Protein AF-A0A6B2V7M6-F1 (afdb_monomer)

Solvent-accessible surface area (backbone atoms only — not comparable to full-atom values): 5279 Å² total; per-residue (Å²): 118,74,70,42,71,27,27,56,43,94,95,37,78,41,80,41,61,84,39,70,93,78,43,96,73,69,60,63,74,60,62,68,31,64,45,99,68,33,40,31,40,38,37,34,79,46,58,92,92,51,92,62,56,56,75,44,80,37,68,44,59,73,65,45,78,76,53,51,78,44,55,46,30,76,38,60,86,60,76,37,71,59,65,84,134

Structure (mmCIF, N/CA/C/O backbone):
data_AF-A0A6B2V7M6-F1
#
_entry.id   AF-A0A6B2V7M6-F1
#
loop_
_atom_site.group_PDB
_atom_site.id
_atom_site.type_symbol
_atom_site.label_atom_id
_atom_site.label_alt_id
_atom_site.label_comp_id
_atom_site.label_asym_id
_atom_site.label_entity_id
_atom_site.label_seq_id
_atom_site.pdbx_PDB_ins_code
_atom_site.Cartn_x
_atom_site.Cartn_y
_atom_site.Cartn_z
_atom_site.occupancy
_atom_site.B_iso_or_equiv
_atom_site.auth_seq_id
_atom_site.auth_comp_id
_atom_site.auth_asym_id
_atom_site.auth_atom_id
_atom_site.pdbx_PDB_model_num
ATOM 1 N N . PRO A 1 1 ? -20.796 -0.434 4.368 1.00 87.44 1 PRO A N 1
ATOM 2 C CA . PRO A 1 1 ? -19.463 0.104 4.734 1.00 87.44 1 PRO A CA 1
ATOM 3 C C . PRO A 1 1 ? -19.366 1.557 4.287 1.00 87.44 1 PRO A C 1
ATOM 5 O O . PRO A 1 1 ? -19.852 1.858 3.200 1.00 87.44 1 PRO A O 1
AT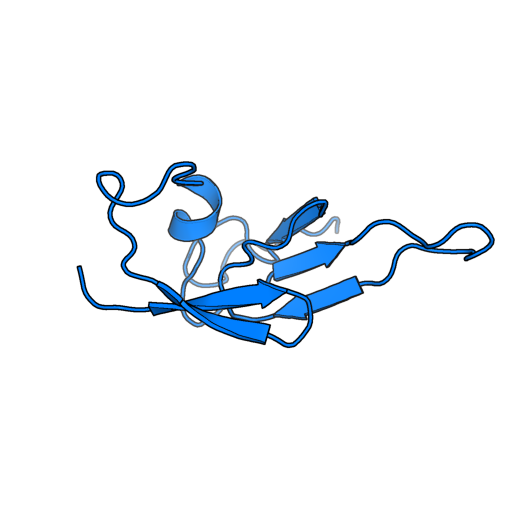OM 8 N N . GLU A 1 2 ? -18.788 2.428 5.110 1.00 93.31 2 GLU A N 1
ATOM 9 C CA . GLU A 1 2 ? -18.572 3.823 4.715 1.00 93.31 2 GLU A CA 1
ATOM 10 C C . GLU A 1 2 ? -17.557 3.905 3.563 1.0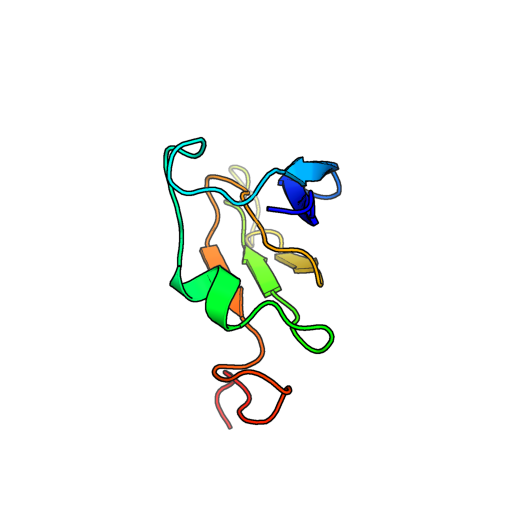0 93.31 2 GLU A C 1
ATOM 12 O O . GLU A 1 2 ? -16.581 3.142 3.565 1.00 93.31 2 GLU A O 1
ATOM 17 N N . PRO A 1 3 ? -17.764 4.790 2.570 1.00 96.19 3 PRO A N 1
ATOM 18 C CA . PRO A 1 3 ? -16.763 5.057 1.550 1.00 96.19 3 PRO A CA 1
ATOM 19 C C . PRO A 1 3 ? -15.448 5.548 2.164 1.00 96.19 3 PRO A C 1
ATOM 21 O O . PRO A 1 3 ? -15.436 6.361 3.086 1.00 96.19 3 PRO A O 1
ATOM 24 N N . VAL A 1 4 ? -14.325 5.092 1.614 1.00 95.56 4 VAL A N 1
ATOM 25 C CA . VAL A 1 4 ? -12.973 5.492 2.030 1.00 95.56 4 VAL A CA 1
ATOM 26 C C . VAL A 1 4 ? -12.177 6.012 0.839 1.00 95.56 4 VAL A C 1
ATOM 28 O O . VAL A 1 4 ? -12.384 5.566 -0.292 1.00 95.56 4 VAL A O 1
ATOM 31 N N . ARG A 1 5 ? -11.254 6.950 1.078 1.00 97.31 5 ARG A N 1
ATOM 32 C CA . ARG A 1 5 ? -10.322 7.416 0.042 1.00 97.31 5 ARG A CA 1
ATOM 33 C C . ARG A 1 5 ? -9.218 6.383 -0.175 1.00 97.31 5 ARG A C 1
ATOM 35 O O . ARG A 1 5 ? -8.636 5.873 0.780 1.00 97.31 5 ARG A O 1
ATOM 42 N N . VAL A 1 6 ? -8.923 6.096 -1.435 1.00 97.00 6 VAL A N 1
ATOM 43 C CA . VAL A 1 6 ? -7.889 5.154 -1.880 1.00 97.00 6 VAL A CA 1
ATOM 44 C C . VAL A 1 6 ? -7.050 5.782 -2.986 1.00 97.00 6 VAL A C 1
ATOM 46 O O . VAL A 1 6 ? -7.520 6.670 -3.697 1.00 97.00 6 VAL A O 1
ATOM 49 N N . LEU A 1 7 ? -5.823 5.297 -3.161 1.00 97.88 7 LEU A N 1
ATOM 50 C CA . LEU A 1 7 ? -4.960 5.704 -4.267 1.00 97.88 7 LEU A CA 1
ATOM 51 C C . LEU A 1 7 ? -5.154 4.741 -5.449 1.00 97.88 7 LEU A C 1
ATOM 53 O O . LEU A 1 7 ? -4.693 3.597 -5.401 1.00 97.88 7 LEU A O 1
ATOM 57 N N . ALA A 1 8 ? -5.839 5.189 -6.501 1.00 95.88 8 ALA A N 1
ATOM 58 C CA . ALA A 1 8 ? -6.147 4.376 -7.681 1.00 95.88 8 ALA A CA 1
ATOM 59 C C . ALA A 1 8 ? -4.988 4.340 -8.694 1.00 95.88 8 ALA A C 1
ATOM 61 O O . ALA A 1 8 ? -4.678 3.286 -9.252 1.00 95.88 8 ALA A O 1
ATOM 62 N N . ALA A 1 9 ? -4.312 5.473 -8.877 1.00 95.12 9 ALA A N 1
ATOM 63 C CA . ALA A 1 9 ? -3.099 5.652 -9.676 1.00 95.12 9 ALA A CA 1
ATOM 64 C C . ALA A 1 9 ? -2.195 6.698 -8.985 1.00 95.12 9 ALA A C 1
ATOM 66 O O . ALA A 1 9 ? -2.636 7.306 -8.007 1.00 95.12 9 ALA A O 1
ATOM 67 N N . PRO A 1 10 ? -0.939 6.922 -9.418 1.00 94.38 10 PRO A N 1
ATOM 68 C CA . PRO A 1 10 ? -0.101 7.971 -8.837 1.00 94.38 10 PRO A CA 1
ATOM 69 C C . PRO A 1 10 ? -0.819 9.328 -8.833 1.00 94.38 10 PRO A C 1
ATOM 71 O O . PRO A 1 10 ? -1.215 9.817 -9.886 1.00 94.38 10 PRO A O 1
ATOM 74 N N . PHE A 1 11 ? -0.993 9.906 -7.640 1.00 95.81 11 PHE A N 1
ATOM 75 C CA . PHE A 1 11 ? -1.718 11.164 -7.398 1.00 95.81 11 PHE A CA 1
ATOM 76 C C . PHE A 1 11 ? -3.208 11.177 -7.807 1.00 95.81 11 PHE A C 1
ATOM 78 O O . PHE A 1 11 ? -3.813 12.242 -7.873 1.00 95.81 11 PHE A O 1
ATOM 85 N N . ASP A 1 12 ? -3.816 10.009 -8.037 1.00 97.81 12 ASP A N 1
ATOM 86 C CA . ASP A 1 12 ? -5.246 9.854 -8.331 1.00 97.81 12 ASP A CA 1
ATOM 87 C C . ASP A 1 12 ? -5.963 9.241 -7.122 1.00 97.81 12 ASP A C 1
ATOM 89 O O . ASP A 1 12 ? -5.897 8.031 -6.867 1.00 97.81 12 ASP A O 1
ATOM 93 N N . GLU A 1 13 ? -6.621 10.105 -6.353 1.00 97.94 13 GLU A N 1
ATOM 94 C CA . GLU A 1 13 ? -7.378 9.738 -5.163 1.00 97.94 13 GLU A CA 1
ATOM 95 C C . GLU A 1 13 ? -8.852 9.529 -5.511 1.00 97.94 13 GLU A C 1
ATOM 97 O O . GLU A 1 13 ? -9.519 10.425 -6.029 1.00 97.94 13 GLU A O 1
ATOM 102 N N . ARG A 1 14 ? -9.393 8.359 -5.167 1.00 97.50 14 ARG A N 1
ATOM 103 C CA . ARG A 1 14 ? -10.789 7.999 -5.445 1.00 97.50 14 ARG A CA 1
ATOM 104 C C . ARG A 1 14 ? -11.493 7.512 -4.193 1.00 97.50 14 ARG A C 1
ATOM 106 O O . ARG A 1 14 ? -10.853 7.076 -3.242 1.00 97.50 14 ARG A O 1
ATOM 113 N N . TRP A 1 15 ? -12.818 7.562 -4.204 1.00 97.31 15 TRP A N 1
ATOM 114 C CA . TRP A 1 15 ? -13.641 6.935 -3.175 1.00 97.31 15 TRP A CA 1
ATOM 115 C C . TRP A 1 15 ? -13.925 5.477 -3.539 1.00 97.31 15 TRP A C 1
ATOM 117 O O . TRP A 1 15 ? -14.220 5.167 -4.693 1.00 97.31 15 TRP A O 1
ATOM 127 N N . LEU A 1 16 ? -13.851 4.590 -2.552 1.00 95.31 16 LEU A N 1
ATOM 128 C CA . LEU A 1 16 ? -14.167 3.169 -2.675 1.00 95.31 16 LEU A CA 1
ATOM 129 C C . LEU A 1 16 ? -15.111 2.756 -1.547 1.00 95.31 16 LEU A C 1
ATOM 131 O O . LEU A 1 16 ? -14.910 3.159 -0.407 1.00 95.31 16 LEU A O 1
ATOM 135 N N . ILE A 1 17 ? -16.084 1.893 -1.842 1.00 95.25 17 ILE A N 1
ATOM 136 C CA . ILE A 1 17 ? -16.826 1.150 -0.817 1.00 95.25 17 ILE A CA 1
ATOM 137 C C . ILE A 1 17 ? -16.043 -0.145 -0.533 1.00 95.25 17 ILE A C 1
ATOM 139 O O . ILE A 1 17 ? -16.015 -1.019 -1.402 1.00 95.25 17 ILE A O 1
ATOM 143 N N . PRO A 1 18 ? -15.389 -0.303 0.637 1.00 92.44 18 PRO A N 1
ATOM 144 C CA . PRO A 1 18 ? -14.525 -1.449 0.923 1.00 92.44 18 PRO A CA 1
ATOM 145 C C . PRO A 1 18 ? -15.351 -2.676 1.353 1.00 92.44 18 PRO A C 1
ATOM 147 O O . PRO A 1 18 ? -15.261 -3.152 2.483 1.00 92.44 18 PRO A O 1
ATOM 150 N N . ASP A 1 19 ? -16.206 -3.171 0.458 1.00 92.88 19 ASP A N 1
ATOM 151 C CA . ASP A 1 19 ? -17.040 -4.358 0.661 1.00 92.88 19 ASP A CA 1
ATOM 152 C C . ASP A 1 19 ? -16.551 -5.500 -0.237 1.00 92.88 19 ASP A C 1
ATOM 154 O O . ASP A 1 19 ? -16.509 -5.348 -1.456 1.00 92.88 19 ASP A O 1
ATOM 158 N N . HIS A 1 20 ? -16.218 -6.657 0.343 1.00 91.06 20 HIS A N 1
ATOM 159 C CA . HIS A 1 20 ? -15.726 -7.826 -0.403 1.00 91.06 20 HIS A CA 1
ATOM 160 C C . HIS A 1 20 ? -16.737 -8.381 -1.421 1.00 91.06 20 HIS A C 1
ATOM 162 O O . HIS A 1 20 ? -16.349 -9.122 -2.316 1.00 91.06 20 HIS A O 1
ATOM 168 N N . ARG A 1 21 ? -18.024 -8.034 -1.295 1.00 91.75 21 ARG A N 1
ATOM 169 C CA . ARG A 1 21 ? -19.067 -8.396 -2.267 1.00 91.75 21 ARG A CA 1
ATOM 170 C C . ARG A 1 21 ? -19.062 -7.483 -3.496 1.00 91.75 21 ARG A C 1
ATOM 172 O O . ARG A 1 21 ? -19.689 -7.819 -4.493 1.00 91.75 21 ARG A O 1
ATOM 179 N N . LEU A 1 22 ? -18.407 -6.322 -3.402 1.00 91.62 22 LEU A N 1
ATOM 180 C CA . LEU A 1 22 ? -18.371 -5.280 -4.433 1.00 91.62 22 LEU A CA 1
ATOM 181 C C . LEU A 1 22 ? -16.993 -5.128 -5.094 1.00 91.62 22 LEU A C 1
ATOM 183 O O . LEU A 1 22 ? -16.892 -4.462 -6.121 1.00 91.62 22 LEU A O 1
ATOM 187 N N . ILE A 1 23 ? -15.940 -5.711 -4.513 1.00 89.75 23 ILE A N 1
ATOM 188 C CA . ILE A 1 23 ? -14.564 -5.636 -5.024 1.00 89.75 23 ILE A CA 1
ATOM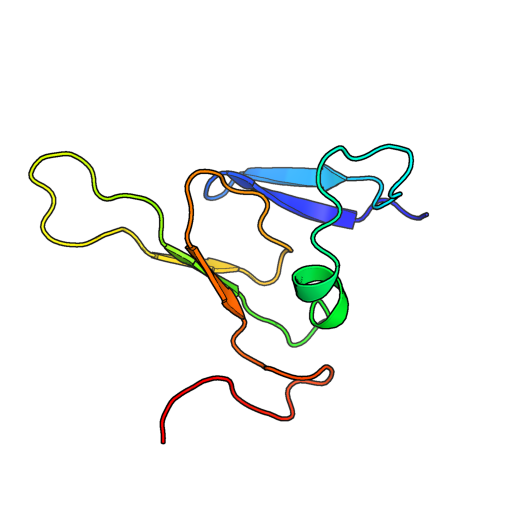 189 C C . ILE A 1 23 ? -14.072 -7.017 -5.457 1.00 89.75 23 ILE A C 1
ATOM 191 O O . ILE A 1 23 ? -14.292 -8.015 -4.778 1.00 89.75 23 ILE A O 1
ATOM 195 N N . ASP A 1 24 ? -13.355 -7.057 -6.573 1.00 88.50 24 ASP A N 1
ATOM 196 C CA . ASP A 1 24 ? -12.771 -8.264 -7.163 1.00 88.50 24 ASP A CA 1
ATOM 197 C C . ASP A 1 24 ? -11.491 -8.727 -6.438 1.00 88.50 24 ASP A C 1
ATOM 199 O O . ASP A 1 24 ? -11.171 -9.915 -6.411 1.00 88.50 24 ASP A O 1
ATOM 203 N N . ALA A 1 25 ? -10.765 -7.799 -5.806 1.00 85.94 25 ALA A N 1
ATOM 204 C CA .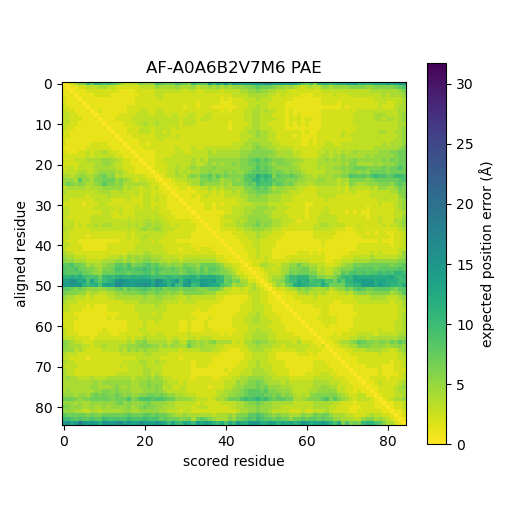 ALA A 1 25 ? -9.549 -8.072 -5.047 1.00 85.94 25 ALA A CA 1
ATOM 205 C C . ALA A 1 25 ? -9.573 -7.403 -3.663 1.00 85.94 25 ALA A C 1
ATOM 207 O O . ALA A 1 25 ? -9.209 -6.237 -3.506 1.00 85.94 25 ALA A O 1
ATOM 208 N N . ALA A 1 26 ? -9.921 -8.174 -2.629 1.00 85.50 26 ALA A N 1
ATOM 209 C CA . ALA A 1 26 ? -10.122 -7.649 -1.276 1.00 85.50 26 ALA A CA 1
ATOM 210 C C . ALA A 1 26 ? -8.852 -7.130 -0.574 1.00 85.50 26 ALA A C 1
ATOM 212 O O . ALA A 1 26 ? -8.947 -6.227 0.248 1.00 85.50 26 ALA A O 1
ATOM 213 N N . ARG A 1 27 ? -7.663 -7.674 -0.883 1.00 89.38 27 ARG A N 1
ATOM 214 C CA . ARG A 1 27 ? -6.357 -7.282 -0.292 1.00 89.38 27 ARG A CA 1
ATOM 215 C C . ARG A 1 27 ? -6.380 -7.082 1.245 1.00 89.38 27 ARG A C 1
ATOM 217 O O . ARG A 1 27 ? -5.910 -6.049 1.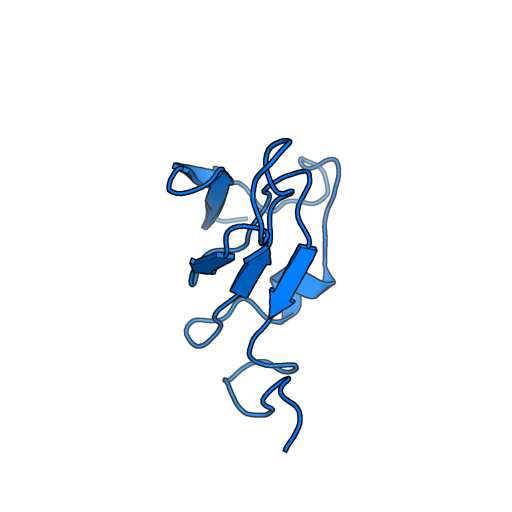727 1.00 89.38 27 ARG A O 1
ATOM 224 N N . PRO A 1 28 ? -6.881 -8.054 2.031 1.00 91.88 28 PRO A N 1
ATOM 225 C CA . PRO A 1 28 ? -7.155 -7.880 3.466 1.00 91.88 28 PRO A CA 1
ATOM 226 C C . PRO A 1 28 ? -5.933 -7.441 4.287 1.00 91.88 28 PRO A C 1
ATOM 228 O O . PRO A 1 28 ? -6.068 -6.697 5.254 1.00 91.88 28 PRO A O 1
ATOM 231 N N . GLU A 1 29 ? -4.735 -7.855 3.875 1.00 91.19 29 GLU A N 1
ATOM 232 C CA . GLU A 1 29 ? -3.469 -7.510 4.528 1.00 91.19 29 GLU A CA 1
ATOM 233 C C . GLU A 1 29 ? -3.165 -6.006 4.512 1.00 91.19 29 GLU A C 1
ATOM 235 O O . GLU A 1 29 ? -2.693 -5.466 5.510 1.00 91.19 29 GLU A O 1
ATOM 240 N N . LEU A 1 30 ? -3.476 -5.308 3.411 1.00 92.69 30 LEU A N 1
ATOM 241 C CA . LEU A 1 30 ? -3.260 -3.860 3.313 1.00 92.69 30 LEU A CA 1
ATOM 242 C C . LEU A 1 30 ? -4.244 -3.098 4.195 1.00 92.69 30 LEU A C 1
ATOM 244 O O . LEU A 1 30 ? -3.852 -2.173 4.900 1.00 92.69 30 LEU A O 1
ATOM 248 N N . TRP A 1 31 ? -5.508 -3.523 4.192 1.00 93.69 31 TRP A N 1
ATOM 249 C CA . TRP A 1 31 ? -6.555 -2.911 5.006 1.00 93.69 31 TRP A CA 1
ATOM 250 C C . TRP A 1 31 ? -6.313 -3.092 6.498 1.00 93.69 31 TRP A C 1
ATOM 252 O O . TRP A 1 31 ? -6.572 -2.172 7.267 1.00 93.69 31 TRP A O 1
ATOM 262 N N . ARG A 1 32 ? -5.766 -4.241 6.917 1.00 92.88 32 ARG A N 1
ATOM 263 C CA . ARG A 1 32 ? -5.504 -4.512 8.336 1.00 92.88 32 ARG A CA 1
ATOM 264 C C . ARG A 1 32 ? -4.579 -3.478 8.968 1.00 92.88 32 ARG A C 1
ATOM 266 O O . ARG A 1 32 ? -4.705 -3.225 10.158 1.00 92.88 32 ARG A O 1
ATOM 273 N N . VAL A 1 33 ? -3.664 -2.904 8.190 1.00 95.62 33 VAL A N 1
ATOM 274 C CA . VAL A 1 33 ? -2.668 -1.941 8.672 1.00 95.62 33 VAL A CA 1
ATOM 275 C C . VAL A 1 33 ? -2.955 -0.501 8.241 1.00 95.62 33 VAL A C 1
ATOM 277 O O . VAL A 1 33 ? -2.123 0.356 8.498 1.00 95.62 33 VAL A O 1
ATOM 280 N N . ALA A 1 34 ? -4.086 -0.220 7.586 1.00 95.25 34 ALA A N 1
ATOM 281 C CA . ALA A 1 34 ? -4.427 1.089 7.019 1.00 95.25 34 ALA A CA 1
ATOM 282 C C . ALA A 1 34 ? -5.061 2.049 8.045 1.00 95.25 34 ALA A C 1
ATOM 284 O O . ALA A 1 34 ? -6.157 2.568 7.836 1.00 95.25 34 ALA A O 1
ATOM 285 N N . ASP A 1 35 ? -4.394 2.258 9.178 1.00 94.31 35 ASP A N 1
ATOM 286 C CA . ASP A 1 35 ? -4.810 3.264 10.158 1.00 94.31 35 ASP A CA 1
ATOM 287 C C . ASP A 1 35 ? -4.186 4.644 9.887 1.00 94.31 35 ASP A C 1
ATOM 289 O O . ASP A 1 35 ? -3.380 4.823 8.975 1.00 94.31 35 ASP A O 1
ATOM 293 N N . ALA A 1 36 ? -4.542 5.630 10.715 1.00 94.75 36 ALA A N 1
ATOM 294 C CA . ALA A 1 36 ? -4.110 7.020 10.572 1.00 94.75 36 ALA A CA 1
ATOM 295 C C . ALA A 1 36 ? -2.586 7.247 10.652 1.00 94.75 36 ALA A C 1
ATOM 297 O O . ALA A 1 36 ? -2.124 8.343 10.340 1.00 94.75 36 ALA A O 1
ATOM 298 N N . ARG A 1 37 ? -1.799 6.261 11.100 1.00 95.81 37 ARG A N 1
ATOM 299 C CA . ARG A 1 37 ? -0.334 6.349 11.178 1.00 95.81 37 ARG A CA 1
ATOM 300 C C . ARG A 1 37 ? 0.363 5.655 10.020 1.00 95.81 37 ARG A C 1
ATOM 302 O O . ARG A 1 37 ? 1.577 5.789 9.894 1.00 95.81 37 ARG A O 1
ATOM 309 N N . GLN A 1 38 ? -0.356 4.892 9.207 1.00 97.38 38 GLN A N 1
ATOM 310 C CA . GLN A 1 38 ? 0.273 4.104 8.167 1.00 97.38 38 GLN A CA 1
ATOM 311 C C . GLN A 1 38 ? 0.728 4.958 6.986 1.00 97.38 38 GLN A C 1
ATOM 313 O O . GLN A 1 38 ? 0.042 5.877 6.543 1.00 97.38 38 GLN A O 1
ATOM 318 N N . VAL A 1 39 ? 1.882 4.580 6.439 1.00 97.44 39 VAL A N 1
ATOM 319 C CA . VAL A 1 39 ? 2.375 5.055 5.149 1.00 97.44 39 VAL A CA 1
ATOM 320 C C . VAL A 1 39 ? 2.729 3.840 4.302 1.00 97.44 39 VAL A C 1
ATOM 322 O O . VAL A 1 39 ? 3.351 2.891 4.777 1.00 97.44 39 VAL A O 1
ATOM 325 N N . PHE A 1 40 ? 2.343 3.861 3.036 1.00 97.88 40 PHE A N 1
ATOM 326 C CA . PHE A 1 40 ? 2.705 2.860 2.047 1.00 97.88 40 PHE A CA 1
ATOM 327 C C . PHE A 1 40 ? 3.707 3.457 1.066 1.00 97.88 40 PHE A C 1
ATOM 329 O O . PHE A 1 40 ? 3.501 4.559 0.560 1.00 97.88 40 PHE A O 1
ATOM 336 N N . VAL A 1 41 ? 4.759 2.703 0.754 1.00 97.75 41 VAL A N 1
ATOM 337 C CA . VAL A 1 41 ? 5.610 2.957 -0.410 1.00 97.75 41 VAL A CA 1
ATOM 338 C C . VAL A 1 41 ? 5.082 2.135 -1.578 1.00 97.75 41 VAL A C 1
ATOM 340 O O . VAL A 1 41 ? 4.971 0.909 -1.488 1.00 97.75 41 VAL A O 1
ATOM 343 N N . VAL A 1 42 ? 4.767 2.814 -2.673 1.00 97.88 42 VAL A N 1
ATOM 344 C CA . VAL A 1 42 ? 4.336 2.231 -3.941 1.00 97.88 42 VAL A CA 1
ATOM 345 C C . VAL A 1 42 ? 5.489 2.340 -4.929 1.00 97.88 42 VAL A C 1
ATOM 347 O O . VAL A 1 42 ? 5.903 3.439 -5.284 1.00 97.88 42 VAL A O 1
ATOM 350 N N . GLU A 1 43 ? 6.003 1.200 -5.371 1.00 96.81 43 GLU A N 1
ATOM 351 C CA . GLU A 1 43 ? 7.016 1.089 -6.422 1.00 96.81 43 GLU A CA 1
ATOM 352 C C . GLU A 1 43 ? 6.324 0.642 -7.711 1.00 96.81 43 GLU A C 1
ATOM 354 O O . GLU A 1 43 ? 5.775 -0.463 -7.773 1.00 96.81 43 GLU A O 1
ATOM 359 N N . THR A 1 44 ? 6.315 1.504 -8.727 1.00 94.81 44 THR A N 1
ATOM 360 C CA . THR A 1 44 ? 5.751 1.176 -10.051 1.00 94.81 44 THR A CA 1
ATOM 361 C C . THR A 1 44 ? 6.873 0.825 -11.031 1.00 94.81 44 THR A C 1
ATOM 363 O O . THR A 1 44 ? 8.011 1.243 -10.812 1.00 94.81 44 THR A O 1
ATOM 366 N N . PRO A 1 45 ? 6.617 0.024 -12.083 1.00 92.81 45 PRO A N 1
ATOM 367 C CA . PRO A 1 45 ? 7.660 -0.345 -13.032 1.00 92.81 45 PRO A CA 1
ATOM 368 C C . PRO A 1 45 ? 8.352 0.870 -13.646 1.00 92.81 45 PRO A C 1
ATOM 370 O O . PRO A 1 45 ? 7.705 1.838 -14.042 1.00 92.81 45 PRO A O 1
ATOM 373 N N . ALA A 1 46 ? 9.676 0.783 -13.749 1.00 90.88 46 ALA A N 1
ATOM 374 C CA . ALA A 1 46 ? 10.470 1.754 -14.481 1.00 90.88 46 ALA A CA 1
ATOM 375 C C . ALA A 1 46 ? 10.078 1.744 -15.967 1.00 90.88 46 ALA A C 1
ATOM 377 O O . ALA A 1 46 ? 9.841 0.682 -16.552 1.00 90.88 46 ALA A O 1
ATOM 378 N N . ALA A 1 47 ? 10.041 2.924 -16.585 1.00 87.44 47 ALA A N 1
ATOM 379 C CA . ALA A 1 47 ? 9.945 3.021 -18.035 1.00 87.44 47 ALA A CA 1
ATOM 380 C C . ALA A 1 47 ? 11.200 2.405 -18.690 1.00 87.44 47 ALA A C 1
ATOM 382 O O . ALA A 1 47 ? 12.276 2.423 -18.083 1.00 87.44 47 ALA A O 1
ATOM 383 N N . PRO A 1 48 ? 11.110 1.885 -19.926 1.00 88.75 48 PRO A N 1
ATOM 384 C CA . PRO A 1 48 ? 12.286 1.428 -20.659 1.00 88.75 48 PRO A CA 1
ATOM 385 C C . PRO A 1 48 ? 13.368 2.516 -20.705 1.00 88.75 48 PRO A C 1
ATOM 387 O O . PRO A 1 48 ? 13.090 3.658 -21.062 1.00 88.75 48 PRO A O 1
ATOM 390 N N . GLY A 1 49 ? 14.597 2.170 -20.316 1.00 87.81 49 GLY A N 1
ATOM 391 C CA . GLY A 1 49 ? 15.721 3.112 -20.256 1.00 87.81 49 GLY A CA 1
ATOM 392 C C . GLY A 1 49 ? 15.790 3.976 -18.989 1.00 87.81 49 GLY A C 1
ATOM 393 O O . GLY A 1 49 ? 16.763 4.708 -18.822 1.00 87.81 49 GLY A O 1
ATOM 394 N N . ALA A 1 50 ? 14.822 3.880 -18.072 1.00 86.38 50 ALA A N 1
ATOM 395 C CA . ALA A 1 50 ? 14.925 4.511 -16.758 1.00 86.38 50 ALA A CA 1
ATOM 396 C C . ALA A 1 50 ? 15.791 3.663 -15.809 1.00 86.38 50 ALA A C 1
ATOM 398 O O . ALA A 1 50 ? 15.670 2.440 -15.756 1.00 86.38 50 ALA A O 1
ATOM 399 N N . GLY A 1 51 ? 16.666 4.325 -15.045 1.00 83.56 51 GLY A N 1
ATOM 400 C CA . GLY A 1 51 ? 17.636 3.650 -14.177 1.00 83.56 51 GLY A CA 1
ATOM 401 C C . GLY A 1 51 ? 17.045 3.020 -12.912 1.00 83.56 51 GLY A C 1
ATOM 402 O O . GLY A 1 51 ? 17.597 2.040 -12.423 1.00 83.56 51 GLY A O 1
ATOM 403 N N . GLN A 1 52 ? 15.951 3.562 -12.366 1.00 88.44 52 GLN A N 1
ATOM 404 C CA . GLN A 1 52 ? 15.303 3.065 -11.145 1.00 88.44 52 GLN A CA 1
ATOM 405 C C . GLN A 1 52 ? 13.774 3.204 -11.233 1.00 88.44 52 GLN A C 1
ATOM 407 O O . GLN A 1 52 ? 13.287 4.129 -11.893 1.00 88.44 52 GLN A O 1
ATOM 412 N N . PRO A 1 53 ? 13.004 2.316 -10.575 1.00 92.12 53 PRO A N 1
ATOM 413 C CA . PRO A 1 53 ? 11.554 2.435 -10.515 1.00 92.12 53 PRO A CA 1
ATOM 414 C C . PRO A 1 53 ? 11.138 3.658 -9.682 1.00 92.12 53 PRO A C 1
ATOM 416 O O . PRO A 1 53 ? 11.710 3.899 -8.614 1.00 92.12 53 PRO A O 1
ATOM 419 N N . PRO A 1 54 ? 10.136 4.433 -10.126 1.00 94.12 54 PRO A N 1
ATOM 420 C CA . PRO A 1 54 ? 9.633 5.547 -9.340 1.00 94.12 54 PRO A CA 1
ATOM 421 C C . PRO A 1 54 ? 8.907 5.053 -8.082 1.00 94.12 54 PRO A C 1
ATOM 423 O O . PRO A 1 54 ? 8.185 4.047 -8.097 1.00 94.12 54 PRO A O 1
AT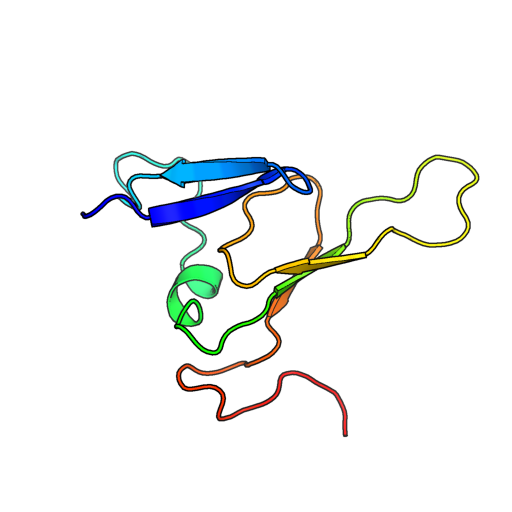OM 426 N N . LEU A 1 55 ? 9.093 5.808 -6.998 1.00 95.88 55 LEU A N 1
ATOM 427 C CA . LEU A 1 55 ? 8.514 5.554 -5.684 1.00 95.88 55 LEU A CA 1
ATOM 428 C C . LEU A 1 55 ? 7.513 6.653 -5.322 1.00 95.88 55 LEU A C 1
ATOM 430 O O . LEU A 1 55 ? 7.785 7.836 -5.517 1.00 95.88 55 LEU A O 1
ATOM 434 N N . LEU A 1 56 ? 6.385 6.260 -4.735 1.00 97.56 56 LEU A N 1
ATOM 435 C CA . LEU A 1 56 ? 5.394 7.165 -4.158 1.00 97.56 56 LEU A CA 1
ATOM 436 C C . LEU A 1 56 ? 5.098 6.752 -2.716 1.00 97.56 56 LEU A C 1
ATOM 438 O O . LEU A 1 56 ? 4.741 5.603 -2.465 1.00 97.56 56 LEU A O 1
ATOM 442 N N . ALA A 1 57 ? 5.217 7.692 -1.780 1.00 98.06 57 ALA A N 1
ATOM 443 C CA . ALA A 1 57 ? 4.743 7.523 -0.412 1.00 98.06 57 ALA A CA 1
ATOM 444 C C . ALA A 1 57 ? 3.306 8.053 -0.290 1.00 98.06 57 ALA A C 1
ATOM 446 O O . ALA A 1 57 ? 3.002 9.139 -0.780 1.00 98.06 57 ALA A O 1
ATOM 447 N N . THR A 1 58 ? 2.418 7.302 0.359 1.00 98.12 58 THR A N 1
ATOM 448 C CA . THR A 1 58 ? 1.018 7.706 0.563 1.00 98.12 58 THR A CA 1
ATOM 449 C C . THR A 1 58 ? 0.467 7.178 1.884 1.00 98.12 58 THR A C 1
ATOM 451 O O . THR A 1 58 ? 0.860 6.103 2.330 1.00 98.12 58 THR A O 1
ATOM 454 N N . SER A 1 59 ? -0.459 7.909 2.503 1.00 97.06 59 SER A N 1
ATOM 455 C CA . SER A 1 59 ? -1.258 7.424 3.637 1.00 97.06 59 SER A CA 1
ATOM 456 C C . SER A 1 59 ? -2.533 6.689 3.205 1.00 97.06 59 SER A C 1
ATOM 458 O O . SER A 1 59 ? -3.211 6.089 4.035 1.00 97.06 59 SER A O 1
ATOM 460 N N . LEU A 1 60 ? -2.879 6.712 1.914 1.00 97.69 60 LEU A N 1
ATOM 461 C CA . LEU A 1 60 ? -4.056 6.024 1.386 1.00 97.69 60 LEU A CA 1
ATOM 462 C C . LEU A 1 60 ? -3.745 4.573 1.043 1.00 97.69 60 LEU A C 1
ATOM 464 O O . LEU A 1 60 ? -2.631 4.248 0.636 1.00 97.69 60 LEU A O 1
ATOM 468 N N . VAL A 1 61 ? -4.759 3.706 1.105 1.00 96.69 61 VAL A N 1
ATOM 469 C CA . VAL A 1 61 ? -4.629 2.322 0.632 1.00 96.69 61 VAL A CA 1
ATOM 470 C C . VAL A 1 61 ? -4.370 2.322 -0.880 1.00 96.69 61 VAL A C 1
ATOM 472 O O . VAL A 1 61 ? -5.219 2.802 -1.639 1.00 96.69 61 VAL A O 1
ATOM 475 N N . PRO A 1 62 ? -3.224 1.793 -1.350 1.00 97.38 62 PRO A N 1
ATOM 476 C CA . PRO A 1 62 ? -2.879 1.833 -2.760 1.00 97.38 62 PRO A CA 1
ATOM 477 C C . PRO A 1 62 ? -3.464 0.644 -3.521 1.00 97.38 62 PRO A C 1
ATOM 479 O O . PRO A 1 62 ? -3.213 -0.523 -3.210 1.00 97.38 62 PRO A O 1
ATOM 482 N N . LEU A 1 63 ? -4.210 0.952 -4.578 1.00 95.12 63 LEU A N 1
ATOM 483 C CA . LEU A 1 63 ? -4.782 -0.017 -5.514 1.00 95.12 63 LEU A CA 1
ATOM 484 C C . LEU A 1 63 ? -4.041 -0.060 -6.854 1.00 95.12 63 LEU A C 1
ATOM 486 O O . LEU A 1 63 ? -4.388 -0.881 -7.701 1.00 95.12 63 LEU A O 1
ATOM 490 N N . VAL A 1 64 ? -2.990 0.753 -7.001 1.00 94.25 64 VAL A N 1
ATOM 491 C CA . VAL A 1 64 ? -2.146 0.881 -8.197 1.00 94.25 64 VAL A CA 1
ATOM 492 C C . VAL A 1 64 ? -1.679 -0.4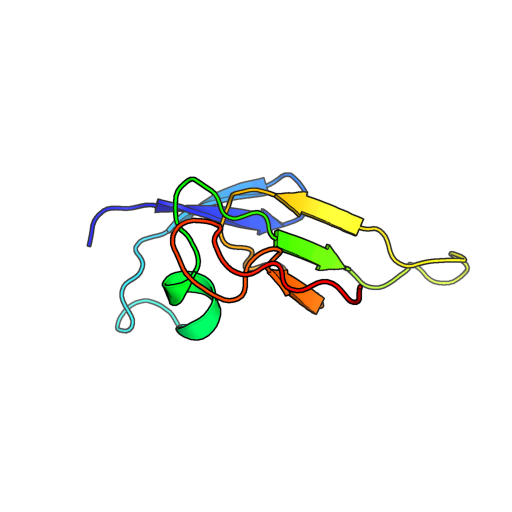85 -8.716 1.00 94.25 64 VAL A C 1
ATOM 494 O O . VAL A 1 64 ? -1.242 -1.356 -7.951 1.00 94.25 64 VAL A O 1
ATOM 497 N N . ARG A 1 65 ? -1.775 -0.682 -10.036 1.00 90.12 65 ARG A N 1
ATOM 498 C CA . ARG A 1 65 ? -1.328 -1.888 -10.743 1.00 90.12 65 ARG A CA 1
ATOM 499 C C . ARG A 1 65 ? -0.716 -1.520 -12.103 1.00 90.12 65 ARG A C 1
ATOM 501 O O . ARG A 1 65 ? -1.304 -0.697 -12.795 1.00 90.12 65 ARG A O 1
ATOM 508 N N . PRO A 1 66 ? 0.389 -2.167 -12.519 1.00 92.31 66 PRO A N 1
ATOM 509 C CA . PRO A 1 66 ? 1.283 -3.002 -11.707 1.00 92.31 66 PRO A CA 1
ATOM 510 C C . PRO A 1 66 ? 2.055 -2.162 -10.669 1.00 92.31 66 PRO A C 1
ATOM 512 O O . PRO A 1 66 ? 2.530 -1.076 -10.983 1.00 92.31 66 PRO A O 1
ATOM 515 N N . ALA A 1 67 ? 2.183 -2.657 -9.433 1.00 94.44 67 ALA A N 1
ATOM 516 C CA . ALA A 1 67 ? 2.999 -2.019 -8.395 1.00 94.44 67 ALA A CA 1
ATOM 517 C C . ALA A 1 67 ? 3.389 -3.007 -7.286 1.00 94.44 67 ALA A C 1
ATOM 519 O O . ALA A 1 67 ? 2.626 -3.928 -6.972 1.00 94.44 67 ALA A O 1
ATOM 520 N N . ARG A 1 68 ? 4.546 -2.784 -6.652 1.00 95.44 68 ARG A N 1
ATOM 521 C CA . ARG A 1 68 ? 4.897 -3.387 -5.358 1.00 95.44 68 ARG A CA 1
ATOM 522 C C . ARG A 1 68 ? 4.540 -2.404 -4.250 1.00 95.44 68 ARG A C 1
ATOM 524 O O . ARG A 1 68 ? 4.869 -1.227 -4.334 1.00 95.44 68 ARG A O 1
ATOM 531 N N . ILE A 1 69 ? 3.869 -2.897 -3.215 1.00 96.38 69 ILE A N 1
ATOM 532 C CA . ILE A 1 69 ? 3.395 -2.084 -2.092 1.00 96.38 69 ILE A CA 1
ATOM 533 C C . ILE A 1 69 ? 4.134 -2.537 -0.837 1.00 96.38 69 ILE A C 1
ATOM 535 O O . ILE A 1 69 ? 4.113 -3.723 -0.508 1.00 96.38 69 ILE A O 1
ATOM 539 N N . ARG A 1 70 ? 4.778 -1.599 -0.140 1.00 96.00 70 ARG A N 1
ATOM 540 C CA . ARG A 1 70 ? 5.496 -1.846 1.115 1.00 96.00 70 ARG A CA 1
ATOM 541 C C . ARG A 1 70 ? 4.901 -0.970 2.226 1.00 96.00 70 ARG A C 1
ATOM 543 O O . ARG A 1 70 ? 5.088 0.245 2.178 1.00 96.00 70 ARG A O 1
ATOM 550 N N . PRO A 1 71 ? 4.168 -1.538 3.200 1.00 97.06 71 PRO A N 1
ATOM 551 C CA . PRO A 1 71 ? 3.713 -0.782 4.365 1.00 97.06 71 PRO A CA 1
ATOM 552 C C . PRO A 1 71 ? 4.902 -0.427 5.264 1.00 97.06 71 PRO A C 1
ATOM 554 O O . PRO A 1 71 ? 5.783 -1.267 5.464 1.00 97.06 71 PRO A O 1
ATOM 557 N N . LEU A 1 72 ? 4.906 0.788 5.817 1.00 97.25 72 LEU A N 1
ATOM 558 C CA . LEU A 1 72 ? 5.930 1.269 6.744 1.00 97.25 72 LEU A CA 1
ATOM 559 C C . LEU A 1 72 ? 5.842 0.565 8.098 1.00 97.25 72 LEU A C 1
ATOM 561 O O . LEU A 1 72 ? 6.874 0.289 8.696 1.00 97.25 72 LEU A O 1
ATOM 565 N N . TYR A 1 73 ? 4.639 0.243 8.576 1.00 96.69 73 TYR A N 1
ATOM 566 C CA . TYR A 1 73 ? 4.433 -0.480 9.832 1.00 96.69 73 TYR A CA 1
ATOM 567 C C . TYR A 1 73 ? 3.797 -1.852 9.596 1.00 96.69 73 TYR A C 1
ATOM 569 O O . TYR A 1 73 ? 2.824 -1.965 8.850 1.00 96.69 73 TYR A O 1
ATOM 577 N N . ARG A 1 74 ? 4.309 -2.895 10.263 1.00 93.69 74 ARG A N 1
ATOM 578 C CA . ARG A 1 74 ? 3.771 -4.270 10.194 1.00 93.69 74 ARG A CA 1
ATOM 579 C C . ARG A 1 74 ? 2.483 -4.446 10.990 1.00 93.69 74 ARG A C 1
ATOM 581 O O . ARG A 1 74 ? 1.688 -5.333 10.690 1.00 93.69 74 ARG A O 1
ATOM 588 N N . ARG A 1 75 ? 2.292 -3.623 12.024 1.00 92.81 75 ARG A N 1
ATOM 589 C CA . ARG A 1 75 ? 1.129 -3.661 12.914 1.00 92.81 75 ARG A CA 1
ATOM 590 C C . ARG A 1 75 ? 0.429 -2.309 12.981 1.00 92.81 75 ARG A C 1
ATOM 592 O O . ARG A 1 75 ? 1.109 -1.280 12.916 1.00 92.81 75 ARG A O 1
ATOM 599 N N . PRO A 1 76 ? -0.888 -2.314 13.240 1.00 93.00 76 PRO A N 1
ATOM 600 C CA . PRO A 1 76 ? -1.621 -1.097 13.538 1.00 93.00 76 PRO A CA 1
ATOM 601 C C . PRO A 1 76 ? -1.056 -0.319 14.733 1.00 93.00 76 PRO A C 1
ATOM 603 O O . PRO A 1 76 ? -0.493 -0.877 15.688 1.00 93.00 76 PRO A O 1
ATOM 606 N N . GLY A 1 77 ? -1.258 0.989 14.695 1.00 93.56 77 GLY A N 1
ATOM 607 C CA . GLY A 1 77 ? -0.843 1.964 15.689 1.00 93.56 77 GLY A CA 1
ATOM 608 C C . GLY A 1 77 ? 0.580 2.480 15.491 1.00 93.56 77 GLY A C 1
ATOM 609 O O . GLY A 1 77 ? 1.065 3.202 16.361 1.00 93.56 77 GLY A O 1
ATOM 610 N N . GLY A 1 78 ? 1.254 2.130 14.391 1.00 90.81 78 GLY A N 1
ATOM 611 C CA . GLY A 1 78 ? 2.602 2.619 14.085 1.00 90.81 78 GLY A CA 1
ATOM 612 C C . GLY A 1 78 ? 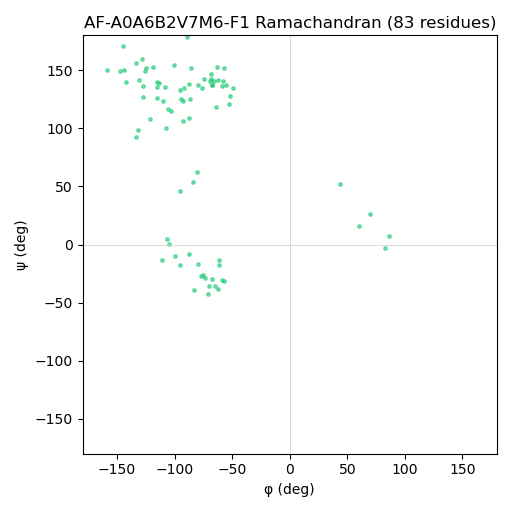3.701 2.062 14.998 1.00 90.81 78 GLY A C 1
ATOM 613 O O . GLY A 1 78 ? 4.699 2.729 15.248 1.00 90.81 78 GLY A O 1
ATOM 614 N N . ARG A 1 79 ? 3.492 0.871 15.573 1.00 87.56 79 ARG A N 1
ATOM 615 C CA . ARG A 1 79 ? 4.325 0.352 16.677 1.00 87.56 79 ARG A CA 1
ATOM 616 C C . ARG A 1 79 ? 5.464 -0.567 16.253 1.00 87.56 79 ARG A C 1
ATOM 618 O O . ARG A 1 79 ? 6.367 -0.805 17.041 1.00 87.56 79 ARG A O 1
ATOM 625 N N . GLU A 1 80 ? 5.412 -1.106 15.041 1.00 93.88 80 GLU A N 1
ATOM 626 C CA . GLU A 1 80 ? 6.400 -2.071 14.555 1.00 93.88 80 GLU A CA 1
ATOM 627 C C . GLU A 1 80 ? 6.851 -1.673 13.145 1.00 93.88 80 GLU A C 1
ATOM 629 O O . GLU A 1 80 ? 6.173 -2.031 12.176 1.00 93.88 80 GLU A O 1
ATOM 634 N N . PRO A 1 81 ? 7.939 -0.889 13.008 1.00 9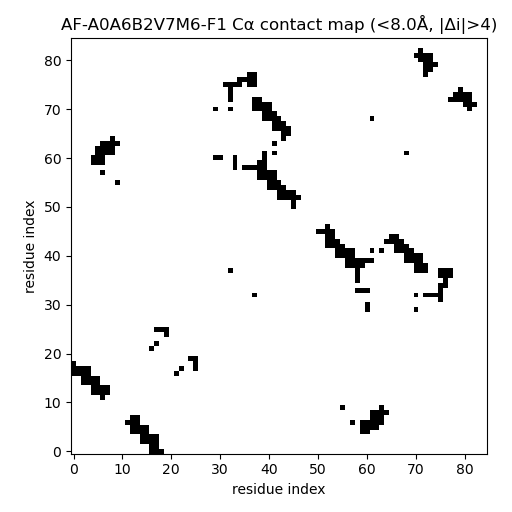4.44 81 PRO A N 1
ATOM 635 C CA . PRO A 1 81 ? 8.475 -0.510 11.707 1.00 94.44 81 PRO A CA 1
ATOM 636 C C . PRO A 1 81 ? 8.857 -1.735 10.870 1.00 94.44 81 PRO A C 1
ATOM 638 O O . PRO A 1 81 ? 9.476 -2.685 11.347 1.00 94.44 81 PRO A O 1
ATOM 641 N N . ASN A 1 82 ? 8.502 -1.698 9.594 1.00 93.56 82 ASN A N 1
ATOM 642 C CA . ASN A 1 82 ? 8.804 -2.706 8.591 1.00 93.56 82 ASN A CA 1
ATOM 643 C C . ASN A 1 82 ? 10.066 -2.334 7.796 1.00 93.56 82 ASN A C 1
ATOM 645 O O . ASN A 1 82 ? 10.084 -2.378 6.567 1.00 93.56 82 ASN A O 1
ATOM 649 N N . LEU A 1 83 ? 11.108 -1.921 8.510 1.00 89.44 83 LEU A N 1
ATOM 650 C CA . LEU A 1 83 ? 12.413 -1.567 7.960 1.00 89.44 83 LEU A CA 1
ATOM 651 C C . LEU A 1 83 ? 13.466 -2.501 8.563 1.00 89.44 83 LEU A C 1
ATOM 653 O O . LEU A 1 83 ? 13.269 -3.035 9.659 1.00 89.44 83 LEU A O 1
ATOM 657 N N . ALA A 1 84 ? 14.554 -2.736 7.831 1.00 88.19 84 ALA A N 1
ATOM 658 C CA . ALA A 1 84 ? 15.735 -3.348 8.427 1.00 88.19 84 ALA A CA 1
ATOM 659 C C . ALA A 1 84 ? 16.370 -2.352 9.426 1.00 88.19 84 ALA A C 1
ATOM 661 O O . ALA A 1 84 ? 16.246 -1.146 9.189 1.00 88.19 84 ALA A O 1
ATOM 662 N N . PRO A 1 85 ? 16.978 -2.831 10.530 1.00 74.88 85 PRO A N 1
ATOM 663 C CA . PRO A 1 85 ? 17.734 -1.990 11.459 1.00 74.88 85 PRO A CA 1
ATOM 664 C C . PRO A 1 85 ? 18.886 -1.238 10.789 1.00 74.88 85 PRO A C 1
ATOM 666 O O . PRO A 1 85 ? 19.457 -1.786 9.817 1.00 74.88 85 PRO A O 1
#

Mean predicted aligned error: 3.47 Å

Sequence (85 aa):
PEPVRVLAAPFDERWLIPDHRLIDAARPELWRVADARQVFVVETPAAPGAGQPPLLATSLVPLVRPARIRPLYRRPGGREPNLAP

Secondary structure (DSSP, 8-state):
---EEEEEETTEEEEE---TTT-S---HHHHHT-STT--EEEEPPPPTT-SS--EEEESSEE--SS-EEEESBSSTTT-SB-S--

pLDDT: mean 93.48, std 4.06, range [74.88, 98.12]

Radius of gyration: 13.67 Å; Cα contacts (8 Å, |Δi|>4): 155; chains: 1; bounding box: 37×20×37 Å

Foldseek 3Di:
DDWDWAAEEVVDIDTDDQDPVPDPDNPVQLVQALDPPKKKKKFDDDDVPDPGTDIDIDSHRYPDPPIDIDIQANHHPNPHGPDDD